Protein AF-A0A257JCG6-F1 (afdb_monomer)

Radius of gyration: 14.88 Å; Cα contacts (8 Å, |Δi|>4): 150; chains: 1; bounding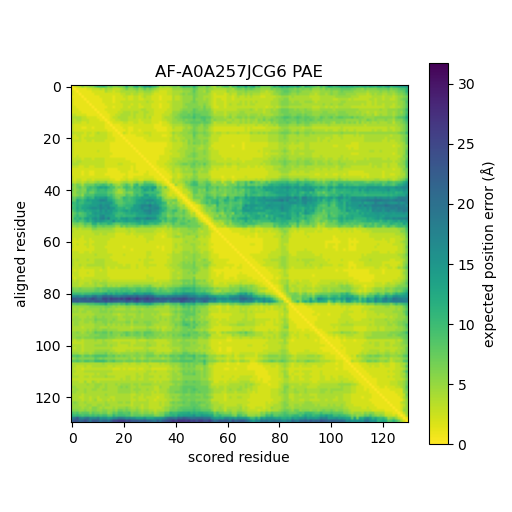 box: 36×34×38 Å

Nearest PDB structures (foldseek):
  3map-assembly1_B  TM=4.444E-01  e=6.654E+00  Homo sapiens

Foldseek 3Di:
DQVVLVVVCVVPVQEAEDADPVRCVVQVVVVGHYRYDPVNVCVVDPDPLSDPLNDPLLVQLVSCVVNVPQEAEAEFQDDDPDDDQPCVCCVVVVDRNCNNVSCVPNPHYYHYDYPVPVVVVVCVVVVNDD

Mean predicted aligned error: 5.13 Å

Solvent-accessible surface area (backbone atoms only — not comparable to full-atom values): 7795 Å² total; per-residue (Å²): 105,54,68,58,38,53,49,50,30,73,78,38,74,81,42,41,81,21,49,45,73,71,46,35,52,57,34,46,76,69,78,39,55,59,36,66,28,59,72,58,45,47,66,80,55,67,50,99,65,73,46,94,82,53,47,73,62,46,51,50,52,54,47,34,60,77,67,66,41,80,57,45,79,46,76,33,90,56,90,69,72,78,96,60,59,56,58,58,36,18,75,69,64,77,40,50,79,58,36,39,68,71,46,63,86,56,95,39,60,76,46,79,44,39,69,83,46,57,66,58,55,50,32,55,75,70,67,66,62,129

Sequence (130 aa):
MAQSAHLMRGLQPERCLAASDSEIRRVLHRGRTALWLPGEALRDQPDPNTNWQTTSDSMALLLARRLNAERLVVVKSCDVPAPRGLAALAEAGVLDSRFAQLAEGACFPIELVHKADLATVRDALLGLTT

Structure (mmCIF, N/CA/C/O backbone):
data_AF-A0A257JCG6-F1
#
_entry.id   AF-A0A257JCG6-F1
#
loop_
_atom_site.group_PDB
_atom_site.id
_atom_site.type_symbol
_atom_site.label_atom_id
_atom_site.label_alt_id
_atom_site.label_comp_id
_atom_site.label_asym_id
_atom_site.label_entity_id
_atom_site.label_seq_id
_atom_site.pdbx_PDB_ins_code
_atom_site.Cartn_x
_atom_site.Cartn_y
_atom_site.Cartn_z
_atom_site.occupancy
_atom_site.B_iso_or_equiv
_atom_site.auth_seq_id
_atom_site.auth_comp_id
_atom_site.auth_asym_id
_atom_site.auth_atom_id
_atom_site.pdbx_PDB_model_num
ATOM 1 N N . MET A 1 1 ? 4.599 8.419 7.097 1.00 75.69 1 MET A N 1
ATOM 2 C CA . MET A 1 1 ? 3.208 8.074 6.708 1.00 75.69 1 MET A CA 1
ATOM 3 C C . MET A 1 1 ? 2.159 8.778 7.568 1.00 75.69 1 MET A C 1
ATOM 5 O O . MET A 1 1 ? 1.209 9.295 6.998 1.00 75.69 1 MET A O 1
ATOM 9 N N . ALA A 1 2 ? 2.321 8.873 8.898 1.00 84.69 2 ALA A N 1
ATOM 10 C CA . ALA A 1 2 ? 1.330 9.525 9.769 1.00 84.69 2 ALA A CA 1
ATOM 11 C C . ALA A 1 2 ? 1.029 10.990 9.387 1.00 84.69 2 ALA A C 1
ATOM 13 O O . ALA A 1 2 ? -0.132 11.365 9.251 1.00 84.69 2 ALA A O 1
ATOM 14 N N . GLN A 1 3 ? 2.057 11.806 9.125 1.00 87.94 3 GLN A N 1
ATOM 15 C CA . GLN A 1 3 ? 1.874 13.208 8.725 1.00 87.94 3 GLN A CA 1
ATOM 16 C C . GLN A 1 3 ? 1.083 13.333 7.412 1.00 87.94 3 GLN A C 1
ATOM 18 O O . GLN A 1 3 ? 0.187 14.166 7.302 1.00 87.94 3 GLN A O 1
ATO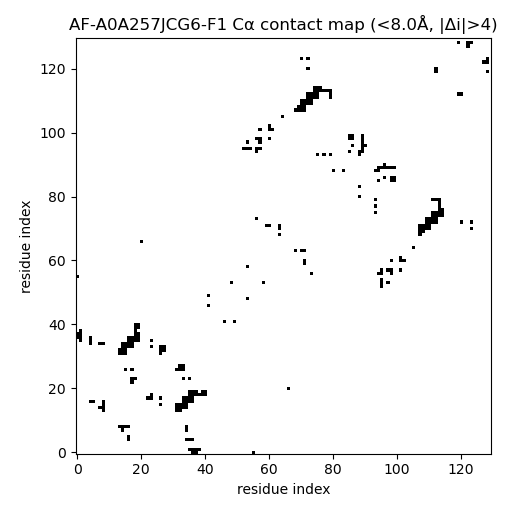M 23 N N . SER A 1 4 ? 1.366 12.464 6.436 1.00 88.94 4 SER A N 1
ATOM 24 C CA . SER A 1 4 ? 0.652 12.419 5.154 1.00 88.94 4 SER A CA 1
ATOM 25 C C . SER A 1 4 ? -0.824 12.056 5.336 1.00 88.94 4 SER A C 1
ATOM 27 O O . SER A 1 4 ? -1.681 12.662 4.700 1.00 88.94 4 SER A O 1
ATOM 29 N N . ALA A 1 5 ? -1.141 11.121 6.237 1.00 90.88 5 ALA A N 1
ATOM 30 C CA . ALA A 1 5 ? -2.524 10.772 6.561 1.00 90.88 5 ALA A CA 1
ATOM 31 C C . ALA A 1 5 ? -3.278 11.951 7.206 1.00 90.88 5 ALA A C 1
ATOM 33 O O . ALA A 1 5 ? -4.409 12.243 6.817 1.00 90.88 5 ALA A O 1
ATOM 34 N N . HIS A 1 6 ? -2.649 12.683 8.132 1.00 91.50 6 HIS A N 1
ATOM 35 C CA . HIS A 1 6 ? -3.243 13.897 8.704 1.00 91.50 6 HIS A CA 1
ATOM 36 C C . HIS A 1 6 ? -3.490 14.979 7.647 1.00 91.50 6 HIS A C 1
ATOM 38 O O . HIS A 1 6 ? -4.577 15.555 7.618 1.00 91.50 6 HIS A O 1
ATOM 44 N N . LEU A 1 7 ? -2.533 15.204 6.739 1.00 93.88 7 LEU A N 1
ATOM 45 C CA . LEU A 1 7 ? -2.702 16.118 5.608 1.00 93.88 7 LEU A CA 1
ATOM 46 C C . LEU A 1 7 ? -3.892 15.708 4.728 1.00 93.88 7 LEU A C 1
ATOM 48 O O . LEU A 1 7 ? -4.756 16.531 4.440 1.00 93.88 7 LEU A O 1
ATOM 52 N N . MET A 1 8 ? -3.980 14.432 4.342 1.00 92.69 8 MET A N 1
ATOM 53 C CA . MET A 1 8 ? -5.084 13.924 3.520 1.00 92.69 8 MET A CA 1
ATOM 54 C C . MET A 1 8 ? -6.446 14.097 4.195 1.00 92.69 8 MET A C 1
ATOM 56 O O . MET A 1 8 ? -7.418 14.416 3.515 1.00 92.69 8 MET A O 1
ATOM 60 N N . ARG A 1 9 ? -6.525 13.926 5.519 1.00 93.94 9 ARG A N 1
ATOM 61 C CA . ARG A 1 9 ? -7.749 14.211 6.279 1.00 93.94 9 ARG A CA 1
ATOM 62 C C . ARG A 1 9 ? -8.090 15.703 6.277 1.00 93.94 9 ARG A C 1
ATOM 64 O O . ARG A 1 9 ? -9.260 16.045 6.179 1.00 93.94 9 ARG A O 1
ATOM 71 N N . GLY A 1 10 ? -7.091 16.580 6.383 1.00 94.75 10 GLY A N 1
ATOM 72 C CA . GLY A 1 10 ? -7.291 18.030 6.294 1.00 94.75 10 GLY A CA 1
ATOM 73 C C . GLY A 1 10 ? -7.824 18.471 4.928 1.00 94.75 10 GLY A C 1
ATOM 74 O O . GLY A 1 10 ? -8.669 19.355 4.860 1.00 94.75 10 GLY A O 1
ATOM 75 N N . LEU A 1 11 ? -7.377 17.814 3.853 1.00 95.56 11 LEU A N 1
ATOM 76 C CA . LEU A 1 11 ? -7.864 18.056 2.491 1.00 95.56 11 LEU A CA 1
ATOM 77 C C . LEU A 1 11 ? -9.255 17.458 2.234 1.00 95.56 11 LEU A C 1
ATOM 79 O O . LEU A 1 11 ? -10.014 18.003 1.441 1.00 95.56 11 LEU A O 1
ATOM 83 N N . GLN A 1 12 ? -9.572 16.321 2.860 1.00 94.31 12 GLN A N 1
ATOM 84 C CA . GLN A 1 12 ? -10.822 15.579 2.676 1.00 94.31 12 GLN A CA 1
ATOM 85 C C . GLN A 1 12 ? -11.340 15.061 4.035 1.00 94.31 12 GLN A C 1
ATOM 87 O O . GLN A 1 12 ? -11.004 13.939 4.437 1.00 94.31 12 GLN A O 1
ATOM 92 N N . PRO A 1 13 ? -12.163 15.853 4.757 1.00 90.94 13 PRO A N 1
ATOM 93 C CA . PRO A 1 13 ? -12.619 15.543 6.123 1.00 90.94 13 PRO A CA 1
ATOM 94 C C . PRO A 1 13 ? -13.446 14.256 6.254 1.00 90.94 13 PRO A C 1
ATOM 96 O O . PRO A 1 13 ? -13.557 13.668 7.332 1.00 90.94 13 PRO A O 1
ATOM 99 N N . GLU A 1 14 ? -14.021 13.800 5.146 1.00 91.25 14 GLU A N 1
ATOM 100 C CA . GLU A 1 14 ? -14.784 12.560 5.016 1.00 91.25 14 GLU A CA 1
ATOM 101 C C . GLU A 1 14 ? -13.930 11.281 5.045 1.00 91.25 14 GLU A C 1
ATOM 103 O O . GLU A 1 14 ? -14.476 10.178 5.139 1.00 91.25 14 GLU A O 1
ATOM 108 N N . ARG A 1 15 ? -12.600 11.392 5.061 1.00 92.12 15 ARG A N 1
ATOM 109 C CA . ARG A 1 15 ? -11.697 10.254 5.268 1.00 92.12 15 ARG A CA 1
ATOM 110 C C . ARG A 1 15 ? -11.482 9.990 6.760 1.00 92.12 15 ARG A C 1
ATOM 112 O O . ARG A 1 15 ? -11.314 10.918 7.552 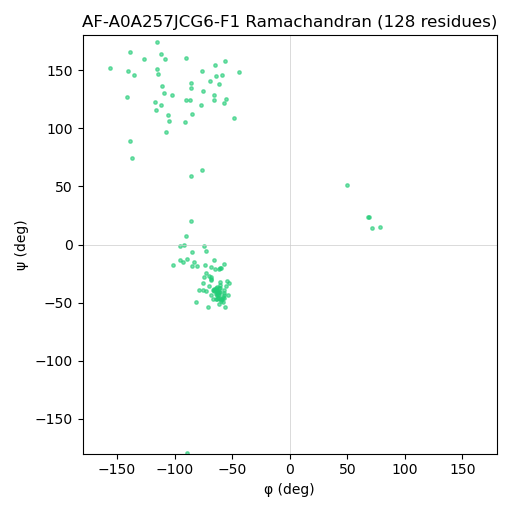1.00 92.12 15 ARG A O 1
ATOM 119 N N . CYS A 1 16 ? -11.466 8.723 7.167 1.00 95.19 16 CYS A N 1
ATOM 120 C CA . CYS A 1 16 ? -11.292 8.348 8.573 1.00 95.19 16 CYS A CA 1
ATOM 121 C C . CYS A 1 16 ? -9.869 7.883 8.849 1.00 95.19 16 CYS A C 1
ATOM 123 O O . CYS A 1 16 ? -9.395 6.971 8.184 1.00 95.19 16 CYS A O 1
ATOM 125 N N . LEU A 1 17 ? -9.215 8.440 9.867 1.00 94.56 17 LEU A N 1
ATOM 126 C CA . LEU A 1 17 ? -7.972 7.861 10.382 1.00 94.56 17 LEU A CA 1
ATOM 127 C C . LEU A 1 17 ? -8.277 6.528 11.074 1.00 94.56 17 LEU A C 1
ATOM 129 O O . LEU A 1 17 ? -9.294 6.417 11.760 1.00 94.56 17 LEU A O 1
ATOM 133 N N . ALA A 1 18 ? -7.401 5.546 10.894 1.00 93.94 18 ALA A N 1
ATOM 134 C CA . ALA A 1 18 ? -7.478 4.249 11.556 1.00 93.94 18 ALA A CA 1
ATOM 135 C C . ALA A 1 18 ? -6.067 3.782 11.928 1.00 93.94 18 ALA A C 1
ATOM 137 O O . ALA A 1 18 ? -5.188 3.747 11.066 1.00 93.94 18 ALA A O 1
ATOM 138 N N . ALA A 1 19 ? -5.848 3.440 13.193 1.00 90.38 19 ALA A N 1
ATOM 139 C CA . ALA A 1 19 ? -4.550 3.034 13.724 1.00 90.38 19 ALA A CA 1
ATOM 140 C C . ALA A 1 19 ? -4.425 1.511 13.891 1.00 90.38 19 ALA A C 1
ATOM 142 O O . ALA A 1 19 ? -3.313 0.994 13.936 1.00 90.38 19 ALA A O 1
ATOM 143 N N . SER A 1 20 ? -5.547 0.782 13.900 1.00 89.19 20 SER A N 1
ATOM 144 C CA . SER A 1 20 ? -5.587 -0.684 13.992 1.00 89.19 20 SER A CA 1
ATOM 145 C C . SER A 1 20 ? -6.405 -1.345 12.879 1.00 89.19 20 SER A C 1
ATOM 147 O O . SER A 1 20 ? -7.318 -0.744 12.309 1.00 89.19 20 SER A O 1
ATOM 149 N N . ASP A 1 21 ? -6.154 -2.632 12.633 1.00 90.88 21 ASP A N 1
ATOM 150 C CA . ASP A 1 21 ? -6.924 -3.449 11.682 1.00 90.88 21 ASP A CA 1
ATOM 151 C C . ASP A 1 21 ? -8.431 -3.440 11.995 1.00 90.88 21 ASP A C 1
ATOM 153 O O . ASP A 1 21 ? -9.266 -3.410 11.088 1.00 90.88 21 ASP A O 1
ATOM 157 N N . SER A 1 22 ? -8.795 -3.415 13.282 1.00 91.94 22 SER A N 1
ATOM 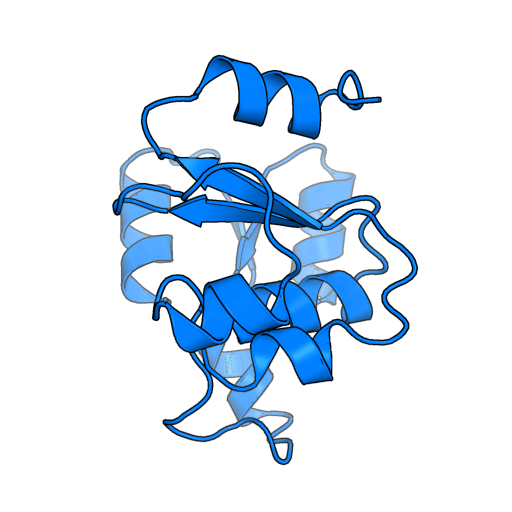158 C CA . SER A 1 22 ? -10.194 -3.360 13.722 1.00 91.94 22 SER A CA 1
ATOM 159 C C . SER A 1 22 ? -10.882 -2.043 13.341 1.00 91.94 22 SER A C 1
ATOM 161 O O . SER A 1 22 ? -12.039 -2.036 12.913 1.00 91.94 22 SER A O 1
ATOM 163 N N . GLU A 1 23 ? -10.166 -0.921 13.437 1.00 94.19 23 GLU A N 1
ATOM 164 C CA . GLU A 1 23 ? -10.666 0.392 13.036 1.00 94.19 23 GLU A CA 1
ATOM 165 C C . GLU A 1 23 ? -10.751 0.514 11.522 1.00 94.19 23 GLU A C 1
ATOM 167 O O . GLU A 1 23 ? -11.750 1.031 11.022 1.00 94.19 23 GLU A O 1
ATOM 172 N N . ILE A 1 24 ? -9.760 -0.017 10.794 1.00 94.69 24 ILE A N 1
ATOM 173 C CA . ILE A 1 24 ? -9.796 -0.077 9.330 1.00 94.69 24 ILE A CA 1
ATOM 174 C C . ILE A 1 24 ? -11.062 -0.816 8.894 1.00 94.69 24 ILE A C 1
ATOM 176 O O . ILE A 1 24 ? -11.880 -0.250 8.169 1.00 94.69 24 ILE A O 1
ATOM 180 N N . ARG A 1 25 ? -11.289 -2.034 9.404 1.00 94.94 25 ARG A N 1
ATOM 181 C CA . ARG A 1 25 ? -12.486 -2.829 9.083 1.00 94.94 25 ARG A CA 1
ATOM 182 C C . ARG A 1 25 ? -13.775 -2.077 9.415 1.00 94.94 25 ARG A C 1
ATOM 184 O O . ARG A 1 25 ? -14.690 -2.047 8.599 1.00 94.94 25 ARG A O 1
ATOM 191 N N . ARG A 1 26 ? -13.848 -1.405 10.569 1.00 95.81 26 ARG A N 1
ATOM 192 C CA . ARG A 1 26 ? -15.023 -0.607 10.966 1.00 95.81 26 ARG A CA 1
ATOM 193 C C . ARG A 1 26 ? -15.314 0.543 10.000 1.00 95.81 26 ARG A C 1
ATOM 195 O O . ARG A 1 26 ? -16.481 0.811 9.720 1.00 95.81 26 ARG A O 1
ATOM 202 N N . VAL A 1 27 ? -14.285 1.242 9.527 1.00 96.31 27 VAL A N 1
ATOM 203 C CA . VAL A 1 27 ? -14.426 2.328 8.547 1.00 96.31 27 VAL A CA 1
ATOM 204 C C . VAL A 1 27 ? -14.902 1.774 7.203 1.00 96.31 27 VAL A C 1
ATOM 206 O O . VAL A 1 27 ? -15.873 2.291 6.649 1.00 96.31 27 VAL A O 1
ATOM 209 N N . LEU A 1 28 ? -14.281 0.689 6.730 1.00 94.38 28 LEU A N 1
ATOM 210 C CA . LEU A 1 28 ? -14.631 0.046 5.462 1.00 94.38 28 LEU A CA 1
ATOM 211 C C . LEU A 1 28 ? -16.066 -0.504 5.468 1.00 94.38 28 LEU A C 1
ATOM 213 O O . LEU A 1 28 ? -16.807 -0.274 4.519 1.00 94.38 28 LEU A O 1
ATOM 217 N N . HIS A 1 29 ? -16.517 -1.127 6.564 1.00 94.81 29 HIS A N 1
ATOM 218 C CA . HIS A 1 29 ? -17.903 -1.601 6.710 1.00 94.81 29 HIS A CA 1
ATOM 219 C C . HIS A 1 29 ? -18.955 -0.486 6.633 1.00 94.81 29 HIS A C 1
ATOM 221 O O . HIS A 1 29 ? -20.120 -0.761 6.363 1.00 94.81 29 HIS A O 1
ATOM 227 N N . ARG A 1 30 ? -18.565 0.772 6.863 1.00 95.06 30 ARG A N 1
ATOM 228 C CA . ARG A 1 30 ? -19.439 1.946 6.713 1.00 95.06 30 ARG A CA 1
ATOM 229 C C . ARG A 1 30 ? -19.384 2.552 5.306 1.00 95.06 30 ARG A C 1
ATOM 231 O O . ARG A 1 30 ? -19.910 3.644 5.115 1.00 95.06 30 ARG A O 1
ATOM 238 N N . GLY A 1 31 ? -18.713 1.900 4.353 1.00 92.50 31 GLY A N 1
ATOM 239 C CA . GLY A 1 31 ? -18.525 2.406 2.992 1.00 92.50 31 GLY A CA 1
ATOM 240 C C . GLY A 1 31 ? -17.620 3.638 2.920 1.00 92.50 31 GLY A C 1
ATOM 241 O O . GLY A 1 31 ? -17.746 4.437 1.997 1.00 92.50 31 GLY A O 1
ATOM 242 N N . ARG A 1 32 ? -16.742 3.840 3.912 1.00 94.44 32 ARG A N 1
ATOM 243 C CA . ARG A 1 32 ? -15.833 4.994 3.977 1.00 94.44 32 ARG A CA 1
ATOM 244 C C . ARG A 1 32 ? -14.391 4.586 3.704 1.00 94.44 32 ARG A C 1
ATOM 246 O O . ARG A 1 32 ? -14.002 3.441 3.912 1.00 94.44 32 ARG A O 1
ATOM 253 N N . THR A 1 33 ? -13.573 5.562 3.319 1.00 94.62 33 THR A N 1
ATOM 254 C CA . THR A 1 33 ? -12.137 5.371 3.081 1.00 94.62 33 THR A CA 1
ATOM 255 C C . THR A 1 33 ? -11.334 5.526 4.370 1.00 94.62 33 THR A C 1
ATOM 257 O O . THR A 1 33 ? -11.383 6.573 5.027 1.00 94.62 33 THR A O 1
ATOM 260 N N . ALA A 1 34 ? -10.557 4.496 4.708 1.00 95.44 34 ALA A N 1
ATOM 261 C CA . ALA A 1 34 ? -9.620 4.517 5.826 1.00 95.44 34 ALA A CA 1
ATOM 262 C C . ALA A 1 34 ? -8.263 5.110 5.410 1.00 95.44 34 ALA A C 1
ATOM 264 O O . ALA A 1 34 ? -7.694 4.753 4.382 1.00 95.44 34 ALA A O 1
ATOM 265 N N . LEU A 1 35 ? -7.729 5.998 6.241 1.00 94.69 35 LEU A N 1
ATOM 266 C CA . LEU A 1 35 ? -6.368 6.514 6.193 1.00 94.69 35 LEU A CA 1
ATOM 267 C C . LEU A 1 35 ? -5.580 5.844 7.315 1.00 94.69 35 LEU A C 1
ATOM 269 O O . LEU A 1 35 ? -5.784 6.142 8.493 1.00 94.69 35 LEU A O 1
ATOM 273 N N . TRP A 1 36 ? -4.706 4.913 6.948 1.00 93.00 36 TRP A N 1
ATOM 274 C CA . TRP A 1 36 ? -3.993 4.101 7.924 1.00 93.00 36 TRP A CA 1
ATOM 275 C C . TRP A 1 36 ? -2.860 4.870 8.618 1.00 93.00 36 TRP A C 1
ATOM 277 O O . TRP A 1 36 ? -2.031 5.521 7.975 1.00 93.00 36 TRP A O 1
ATOM 287 N N . LEU A 1 37 ? -2.817 4.763 9.946 1.00 90.50 37 LEU A N 1
ATOM 288 C CA . LEU A 1 37 ? -1.772 5.283 10.817 1.00 90.50 37 LEU A CA 1
ATOM 289 C C . LEU A 1 37 ? -0.938 4.113 11.355 1.00 90.50 37 LEU A C 1
ATOM 291 O O . LEU A 1 37 ? -1.302 3.493 12.349 1.00 90.50 37 LEU A O 1
ATOM 295 N N . PRO A 1 38 ? 0.212 3.811 10.738 1.00 79.56 38 PRO A N 1
ATOM 296 C CA . PRO A 1 38 ? 0.970 2.600 11.047 1.00 79.56 38 PRO A CA 1
ATOM 297 C C . PRO A 1 38 ? 1.703 2.675 12.396 1.00 79.56 38 PRO A C 1
ATOM 299 O O . PRO A 1 38 ? 2.133 1.654 12.916 1.00 79.56 38 PRO A O 1
ATOM 302 N N . GLY A 1 39 ? 1.889 3.878 12.954 1.00 76.12 39 GLY A N 1
ATOM 303 C CA . GLY A 1 39 ? 2.805 4.118 14.071 1.00 76.12 39 GLY A CA 1
ATOM 304 C C . GLY A 1 39 ? 2.379 3.490 15.398 1.00 76.12 39 GLY A C 1
ATOM 305 O O . GLY A 1 39 ? 3.240 3.168 16.206 1.00 76.12 39 GLY A O 1
ATOM 306 N N . GLU A 1 40 ? 1.083 3.321 15.647 1.00 68.38 40 GLU A N 1
ATOM 307 C CA . GLU A 1 40 ? 0.599 2.611 16.841 1.00 68.38 40 GLU A CA 1
ATOM 308 C C . GLU A 1 40 ? 0.647 1.099 16.606 1.00 68.38 40 GLU A C 1
ATOM 310 O O . GLU A 1 40 ? 1.329 0.399 17.348 1.00 68.38 40 GLU A O 1
ATOM 315 N N . ALA A 1 41 ? 0.106 0.620 15.479 1.00 68.00 41 ALA A N 1
ATOM 316 C CA . ALA A 1 41 ? 0.167 -0.794 15.098 1.00 68.00 41 ALA A CA 1
ATOM 317 C C . ALA A 1 41 ? 1.592 -1.388 15.089 1.00 68.00 41 ALA A C 1
ATOM 319 O O . ALA A 1 41 ? 1.798 -2.497 15.572 1.00 68.00 41 ALA A O 1
ATOM 320 N N . LEU A 1 42 ? 2.585 -0.663 14.559 1.00 71.94 42 LEU A N 1
ATOM 321 C CA . LEU A 1 42 ? 3.986 -1.114 14.510 1.00 71.94 42 LEU A CA 1
ATOM 322 C C . LEU A 1 42 ? 4.683 -1.084 15.876 1.00 71.94 42 LEU A C 1
ATOM 324 O O . LEU A 1 42 ? 5.671 -1.791 16.059 1.00 71.94 42 LEU A O 1
ATOM 328 N N . ARG A 1 43 ? 4.214 -0.246 16.812 1.00 70.31 43 ARG A N 1
ATOM 329 C CA . ARG A 1 43 ? 4.754 -0.184 18.180 1.00 70.31 43 ARG A CA 1
ATOM 330 C C . ARG A 1 43 ? 4.231 -1.322 19.038 1.00 70.31 43 ARG A C 1
ATOM 332 O O . ARG A 1 43 ? 5.001 -1.884 19.809 1.00 70.31 43 ARG A O 1
ATOM 339 N N . ASP A 1 44 ? 2.959 -1.663 18.875 1.00 64.31 44 ASP A N 1
ATOM 340 C CA . ASP A 1 44 ? 2.326 -2.725 19.654 1.00 64.31 44 ASP A CA 1
ATOM 341 C C . ASP A 1 44 ? 2.772 -4.119 19.188 1.00 64.31 44 ASP A C 1
ATOM 343 O O . ASP A 1 44 ? 2.794 -5.060 19.980 1.00 64.31 44 ASP A O 1
ATOM 347 N N . GLN A 1 45 ? 3.146 -4.259 17.910 1.00 64.88 45 GLN A N 1
ATOM 348 C CA . GLN A 1 45 ? 3.609 -5.517 17.318 1.00 64.88 45 GLN A CA 1
ATOM 349 C C . GLN A 1 45 ? 4.831 -5.291 16.415 1.00 64.88 45 GLN A C 1
ATOM 351 O O . GLN A 1 45 ? 4.707 -5.308 15.186 1.00 64.88 45 GLN A O 1
ATOM 356 N N . PRO A 1 46 ? 6.022 -5.059 16.994 1.00 65.25 46 PRO A N 1
ATOM 357 C CA . PRO A 1 46 ? 7.244 -4.995 16.210 1.00 65.25 46 PRO A CA 1
ATOM 358 C C . PRO A 1 46 ? 7.536 -6.370 15.597 1.00 65.25 46 PRO A C 1
ATOM 360 O O . PRO A 1 46 ? 7.568 -7.380 16.298 1.00 65.25 46 PRO A O 1
ATOM 363 N N . ASP A 1 47 ? 7.769 -6.404 14.288 1.00 69.31 47 ASP A N 1
ATOM 364 C CA . ASP A 1 47 ? 8.183 -7.602 13.562 1.00 69.31 47 ASP A CA 1
ATOM 365 C C . ASP A 1 47 ? 9.603 -7.399 12.978 1.00 69.31 47 ASP A C 1
ATOM 367 O O . ASP A 1 47 ? 10.168 -6.303 13.082 1.00 69.31 47 ASP A O 1
ATOM 371 N N . PRO A 1 48 ? 10.229 -8.421 12.362 1.00 66.38 48 PRO A N 1
ATOM 372 C CA . PRO A 1 48 ? 11.549 -8.274 11.736 1.00 66.38 48 PRO A CA 1
ATOM 373 C C . PRO A 1 48 ? 11.621 -7.186 10.646 1.00 66.38 48 PRO A C 1
ATOM 375 O O . PRO A 1 48 ? 12.712 -6.751 10.272 1.00 66.38 48 PRO A O 1
ATOM 378 N N . ASN A 1 49 ? 10.473 -6.741 10.130 1.00 66.06 49 ASN A N 1
ATOM 379 C CA . ASN A 1 49 ? 10.316 -5.673 9.149 1.00 66.06 49 ASN A CA 1
ATOM 380 C C . ASN A 1 49 ? 10.021 -4.304 9.797 1.00 66.06 49 ASN A C 1
ATOM 382 O O . ASN A 1 49 ? 9.970 -3.310 9.075 1.00 66.06 49 ASN A O 1
ATOM 386 N N . THR A 1 50 ? 9.906 -4.186 11.123 1.00 68.75 50 THR A N 1
ATOM 387 C CA . THR A 1 50 ? 9.873 -2.896 11.837 1.00 68.75 50 THR A CA 1
ATOM 388 C C . THR A 1 50 ? 11.282 -2.299 11.919 1.00 68.75 50 THR A C 1
ATOM 390 O O . THR A 1 50 ? 11.882 -2.162 12.983 1.00 68.75 50 THR A O 1
ATOM 393 N N . ASN A 1 51 ? 11.850 -1.967 10.761 1.00 73.62 51 ASN A N 1
ATOM 394 C CA . ASN A 1 51 ? 13.187 -1.406 10.619 1.00 73.62 51 ASN A CA 1
ATOM 395 C C . ASN A 1 51 ? 13.201 -0.286 9.562 1.00 73.62 51 ASN A C 1
ATOM 397 O O . ASN A 1 51 ? 12.271 -0.140 8.771 1.00 73.62 51 ASN A O 1
ATOM 401 N N . TRP A 1 52 ? 14.272 0.511 9.540 1.00 67.12 52 TRP A N 1
ATOM 402 C CA . TRP A 1 52 ? 14.414 1.659 8.633 1.00 67.12 52 TRP A CA 1
ATOM 403 C C . TRP A 1 52 ? 14.510 1.300 7.141 1.00 67.12 52 TRP A C 1
ATOM 405 O O . TRP A 1 52 ? 14.388 2.190 6.304 1.00 67.12 52 TRP A O 1
ATOM 415 N N . GLN A 1 53 ? 14.732 0.028 6.797 1.00 65.38 53 GLN A N 1
ATOM 416 C CA . GLN A 1 53 ? 14.782 -0.447 5.410 1.00 65.38 53 GLN A CA 1
ATOM 417 C C . GLN A 1 53 ? 13.381 -0.737 4.849 1.00 65.38 53 GLN A C 1
ATOM 419 O O . GLN A 1 53 ? 13.221 -0.843 3.635 1.00 65.38 53 GLN A O 1
ATOM 424 N N . THR A 1 54 ? 12.361 -0.837 5.706 1.00 73.44 54 THR A N 1
ATOM 425 C CA . THR A 1 54 ? 10.968 -1.023 5.290 1.00 73.44 54 THR A CA 1
ATOM 426 C C . THR A 1 54 ? 10.335 0.329 4.970 1.00 73.44 54 THR A C 1
ATOM 428 O O . THR A 1 54 ? 10.110 1.165 5.849 1.00 73.44 54 THR A O 1
ATOM 431 N N . THR A 1 55 ? 10.023 0.548 3.694 1.00 82.69 55 THR A N 1
ATOM 432 C CA . THR A 1 55 ? 9.388 1.784 3.217 1.00 82.69 55 THR A CA 1
ATOM 433 C C . THR A 1 55 ? 7.857 1.694 3.270 1.00 82.69 55 THR A C 1
ATOM 435 O O . THR A 1 55 ? 7.269 0.689 3.682 1.00 82.69 55 THR A O 1
ATOM 438 N N . SER A 1 56 ? 7.181 2.767 2.842 1.00 85.81 56 SER A N 1
ATOM 439 C CA . SER A 1 56 ? 5.722 2.793 2.680 1.00 85.81 56 SER A CA 1
ATOM 440 C C . SER A 1 56 ? 5.177 1.683 1.786 1.00 85.81 56 SER A C 1
ATOM 442 O O . SER A 1 56 ? 4.060 1.234 2.031 1.00 85.81 56 SER A O 1
ATOM 444 N N . ASP A 1 57 ? 5.937 1.231 0.785 1.00 90.38 57 ASP A N 1
ATOM 445 C CA . ASP A 1 57 ? 5.453 0.242 -0.181 1.00 90.38 57 ASP A CA 1
ATOM 446 C C . ASP A 1 57 ? 5.312 -1.131 0.481 1.00 90.38 57 ASP A C 1
ATOM 448 O O . ASP A 1 57 ? 4.221 -1.701 0.503 1.00 90.38 57 ASP A O 1
ATOM 452 N N . SER A 1 58 ? 6.383 -1.623 1.109 1.00 90.56 58 SER A N 1
ATOM 453 C CA . SER A 1 58 ? 6.350 -2.859 1.895 1.00 90.56 58 SER A CA 1
ATOM 454 C C . SER A 1 58 ? 5.311 -2.824 3.012 1.00 90.56 58 SER A C 1
ATOM 456 O O . SER A 1 58 ? 4.612 -3.810 3.239 1.00 90.56 58 SER A O 1
ATOM 458 N N . MET A 1 59 ? 5.144 -1.686 3.694 1.00 89.44 59 MET A N 1
ATOM 459 C CA . MET A 1 59 ? 4.097 -1.554 4.711 1.00 89.44 59 MET A CA 1
ATOM 460 C C . MET A 1 59 ? 2.685 -1.665 4.117 1.00 89.44 59 MET A C 1
ATOM 462 O O . MET A 1 59 ? 1.817 -2.275 4.743 1.00 89.44 59 MET A O 1
ATOM 466 N N . ALA A 1 60 ? 2.448 -1.120 2.921 1.00 92.19 60 ALA A N 1
ATOM 467 C CA . ALA A 1 60 ? 1.174 -1.272 2.221 1.00 92.19 60 ALA A CA 1
ATOM 468 C C . ALA A 1 60 ? 0.921 -2.733 1.816 1.00 92.19 60 ALA A C 1
ATOM 470 O O . ALA A 1 60 ? -0.190 -3.231 1.990 1.00 92.19 60 ALA A O 1
ATOM 471 N N . LEU A 1 61 ? 1.955 -3.443 1.359 1.00 93.56 61 LEU A N 1
ATOM 472 C CA . LEU A 1 61 ? 1.881 -4.865 1.020 1.00 93.56 61 LEU A CA 1
ATOM 473 C C . LEU A 1 61 ? 1.578 -5.753 2.231 1.00 93.56 61 LEU A C 1
ATOM 475 O O . LEU A 1 61 ? 0.687 -6.603 2.174 1.00 93.56 61 LEU A O 1
ATOM 479 N N . LEU A 1 62 ? 2.273 -5.533 3.347 1.00 90.94 62 LEU A N 1
ATOM 480 C CA . LEU A 1 62 ? 2.021 -6.253 4.595 1.00 90.94 62 LEU A CA 1
ATOM 481 C C . LEU A 1 62 ? 0.611 -5.973 5.122 1.00 90.94 62 LEU A C 1
ATOM 483 O O . LEU A 1 62 ? -0.081 -6.897 5.549 1.00 90.94 62 LEU A O 1
ATOM 487 N N . LEU A 1 63 ? 0.149 -4.721 5.044 1.00 91.62 63 LEU A N 1
ATOM 488 C CA . LEU A 1 63 ? -1.224 -4.381 5.401 1.00 91.62 63 LEU A CA 1
ATOM 489 C C . LEU A 1 63 ? -2.234 -5.097 4.495 1.00 91.62 63 LEU A C 1
ATOM 491 O O . LEU A 1 63 ? -3.184 -5.682 5.008 1.00 91.62 63 LEU A O 1
ATOM 495 N N . ALA A 1 64 ? -2.022 -5.094 3.176 1.00 94.31 64 ALA A N 1
ATOM 496 C CA . ALA A 1 64 ? -2.894 -5.776 2.222 1.00 94.31 64 ALA A CA 1
ATOM 497 C C . ALA A 1 64 ? -3.019 -7.274 2.540 1.00 94.31 64 ALA A C 1
ATOM 499 O O . ALA A 1 64 ? -4.129 -7.804 2.557 1.00 94.31 64 ALA A O 1
ATOM 500 N N . ARG A 1 65 ? -1.913 -7.937 2.909 1.00 92.88 65 ARG A N 1
ATOM 501 C CA . ARG A 1 65 ? -1.931 -9.329 3.392 1.00 92.88 65 ARG A CA 1
ATOM 502 C C . ARG A 1 65 ? -2.750 -9.501 4.667 1.00 92.88 65 ARG A C 1
ATOM 504 O O . ARG A 1 65 ? -3.632 -10.353 4.703 1.00 92.88 65 ARG A O 1
ATOM 511 N N . ARG A 1 66 ? -2.503 -8.687 5.700 1.00 90.50 66 ARG A N 1
ATOM 512 C CA . ARG A 1 66 ? -3.230 -8.773 6.986 1.00 90.50 66 ARG A CA 1
ATOM 513 C C . ARG A 1 66 ? -4.734 -8.541 6.837 1.00 90.50 66 ARG A C 1
ATOM 515 O O . ARG A 1 66 ? -5.538 -9.154 7.539 1.00 90.50 66 ARG A O 1
ATOM 522 N N . LEU A 1 67 ? -5.121 -7.658 5.920 1.00 92.19 67 LEU A N 1
ATOM 523 C CA . LEU A 1 67 ? -6.521 -7.352 5.641 1.00 92.19 67 LEU A CA 1
ATOM 524 C C . LEU A 1 67 ? -7.172 -8.327 4.653 1.00 92.19 67 LEU A C 1
ATOM 526 O O . LEU A 1 67 ? -8.383 -8.238 4.470 1.00 92.19 67 LEU A O 1
ATOM 530 N N . ASN A 1 68 ? -6.405 -9.248 4.055 1.00 92.62 68 ASN A N 1
ATOM 531 C CA . ASN A 1 68 ? -6.840 -10.078 2.932 1.00 92.62 68 ASN A CA 1
ATOM 532 C C . ASN A 1 68 ? -7.480 -9.222 1.825 1.00 92.62 68 ASN A C 1
ATOM 534 O O . ASN A 1 68 ? -8.620 -9.445 1.418 1.00 92.62 68 ASN A O 1
ATOM 538 N N . ALA A 1 69 ? -6.763 -8.171 1.423 1.00 93.44 69 ALA A N 1
ATOM 539 C CA . ALA A 1 69 ? -7.223 -7.243 0.406 1.00 93.44 69 ALA A CA 1
ATOM 540 C C . ALA A 1 69 ? -7.382 -7.951 -0.944 1.00 93.44 69 ALA A C 1
ATOM 542 O O . ALA A 1 69 ? -6.584 -8.813 -1.304 1.00 93.44 69 ALA A O 1
ATOM 543 N N . GLU A 1 70 ? -8.387 -7.536 -1.707 1.00 93.06 70 GLU A N 1
ATOM 544 C CA . GLU A 1 70 ? -8.634 -8.046 -3.058 1.00 93.06 70 GLU A CA 1
ATOM 545 C C . GLU A 1 70 ? -7.551 -7.605 -4.052 1.00 93.06 70 GLU A C 1
ATOM 547 O O . GLU A 1 70 ? -7.282 -8.298 -5.026 1.00 93.06 70 GLU A O 1
ATOM 552 N N . ARG A 1 71 ? -6.910 -6.458 -3.802 1.00 93.56 71 ARG A N 1
ATOM 553 C CA . ARG A 1 71 ? -5.890 -5.862 -4.669 1.00 93.56 71 ARG A CA 1
ATOM 554 C C . ARG A 1 71 ? -4.982 -4.932 -3.872 1.00 93.56 71 ARG A C 1
ATOM 556 O O . ARG A 1 71 ? -5.419 -4.295 -2.911 1.00 93.56 71 ARG A O 1
ATOM 563 N N . LEU A 1 72 ? -3.739 -4.790 -4.327 1.00 94.81 72 LEU A N 1
ATOM 564 C CA . LEU A 1 72 ? -2.834 -3.720 -3.917 1.00 94.81 72 LEU A CA 1
ATOM 565 C C . LEU A 1 72 ? -2.473 -2.846 -5.123 1.00 94.81 72 LEU A C 1
ATOM 567 O O . LEU A 1 72 ? -1.902 -3.335 -6.091 1.00 94.81 72 LEU A O 1
ATOM 571 N N . VAL A 1 73 ? -2.751 -1.544 -5.037 1.00 93.88 73 VAL A N 1
ATOM 572 C CA . VAL A 1 73 ? -2.316 -0.554 -6.034 1.00 93.88 73 VAL A CA 1
ATOM 573 C C . VAL A 1 73 ? -1.273 0.358 -5.399 1.00 93.88 73 VAL A C 1
ATOM 575 O O . VAL A 1 73 ? -1.552 1.037 -4.409 1.00 93.88 73 VAL A O 1
ATOM 578 N N . VAL A 1 74 ? -0.070 0.386 -5.966 1.00 93.50 74 VAL A N 1
ATOM 579 C CA . VAL A 1 74 ? 1.037 1.234 -5.518 1.00 93.50 74 VAL A CA 1
ATOM 580 C C . VAL A 1 74 ? 1.211 2.386 -6.502 1.00 93.50 74 VAL A C 1
ATOM 582 O O . VAL A 1 74 ? 1.627 2.200 -7.644 1.00 93.50 74 VAL A O 1
ATOM 585 N N . VAL A 1 75 ? 0.904 3.599 -6.044 1.00 92.88 75 VAL A N 1
ATOM 586 C CA . VAL A 1 75 ? 1.014 4.815 -6.858 1.00 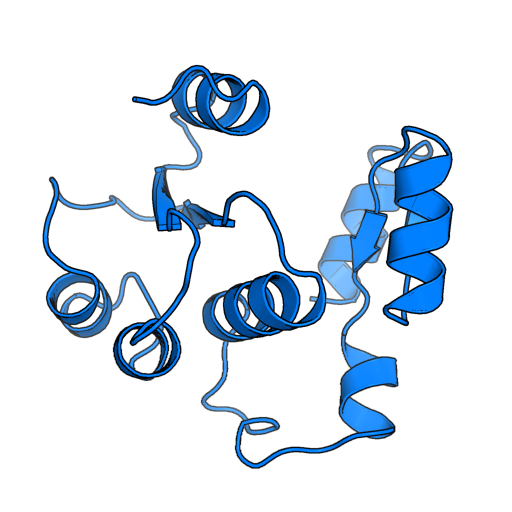92.88 75 VAL A CA 1
ATOM 587 C C . VAL A 1 75 ? 2.404 5.426 -6.700 1.00 92.88 75 VAL A C 1
ATOM 589 O O . VAL A 1 75 ? 2.828 5.745 -5.587 1.00 92.88 75 VAL A O 1
ATOM 592 N N . LYS A 1 76 ? 3.103 5.631 -7.816 1.00 92.62 76 LYS A N 1
ATOM 593 C CA . LYS A 1 76 ? 4.465 6.174 -7.866 1.00 92.62 76 LYS A CA 1
ATOM 594 C C . LYS A 1 76 ? 4.515 7.537 -8.541 1.00 92.62 76 LYS A C 1
ATOM 596 O O . LYS A 1 76 ? 3.748 7.833 -9.448 1.00 92.62 76 LYS A O 1
ATOM 601 N N . SER A 1 77 ? 5.427 8.392 -8.085 1.00 91.81 77 SER A N 1
ATOM 602 C CA . SER A 1 77 ? 5.685 9.701 -8.700 1.00 91.81 77 SER A CA 1
ATOM 603 C C . SER A 1 77 ? 6.834 9.698 -9.702 1.00 91.81 77 SER A C 1
ATOM 605 O O . SER A 1 77 ? 7.023 10.704 -10.377 1.00 91.81 77 SER A O 1
ATOM 607 N N . CYS A 1 78 ? 7.640 8.636 -9.712 1.00 90.50 78 CYS A N 1
ATOM 608 C CA . CYS A 1 78 ? 8.667 8.386 -10.712 1.00 90.50 78 CYS A CA 1
ATOM 609 C C . CYS A 1 78 ? 8.079 7.587 -11.872 1.00 90.50 78 CYS A C 1
ATOM 611 O O . CYS A 1 78 ? 7.059 6.913 -11.704 1.00 90.50 78 CYS A O 1
ATOM 613 N N . ASP A 1 79 ? 8.754 7.633 -13.017 1.00 86.38 79 ASP A N 1
ATOM 614 C CA . ASP A 1 79 ? 8.386 6.815 -14.164 1.00 86.38 79 ASP A CA 1
ATOM 615 C C . ASP A 1 79 ? 8.355 5.339 -13.761 1.00 86.38 79 ASP A C 1
ATOM 617 O O . ASP A 1 79 ? 9.322 4.798 -13.217 1.00 86.38 79 ASP A O 1
ATOM 621 N N . VAL A 1 80 ? 7.215 4.696 -14.009 1.00 84.94 80 VAL A N 1
ATOM 622 C CA . VAL A 1 80 ? 7.054 3.258 -13.817 1.00 84.94 80 VAL A CA 1
ATOM 623 C C . VAL A 1 80 ? 7.426 2.611 -15.149 1.00 84.94 80 VAL A C 1
ATOM 625 O O . VAL A 1 80 ? 6.665 2.742 -16.110 1.00 84.94 80 VAL A O 1
ATOM 628 N N . PRO A 1 81 ? 8.606 1.972 -15.266 1.00 78.88 81 PRO A N 1
ATOM 629 C CA . PRO A 1 81 ? 8.995 1.340 -16.515 1.00 78.88 81 PRO A CA 1
ATOM 630 C C . PRO A 1 81 ? 7.966 0.271 -16.905 1.00 78.88 81 PRO A C 1
ATOM 632 O O . PRO A 1 81 ? 7.393 -0.397 -16.042 1.00 78.88 81 PRO A O 1
ATOM 635 N N . ALA A 1 82 ? 7.755 0.124 -18.218 1.00 68.06 82 ALA A N 1
ATOM 636 C CA . ALA A 1 82 ? 6.883 -0.880 -18.834 1.00 68.06 82 ALA A CA 1
ATOM 637 C C . ALA A 1 82 ? 7.072 -2.269 -18.188 1.00 68.06 82 ALA A C 1
ATOM 639 O O . ALA A 1 82 ? 8.185 -2.565 -17.745 1.00 68.06 82 ALA A O 1
ATOM 640 N N . PRO A 1 83 ? 6.024 -3.115 -18.127 1.00 61.41 83 PRO A N 1
ATOM 641 C CA . PRO A 1 83 ? 5.907 -4.207 -17.165 1.00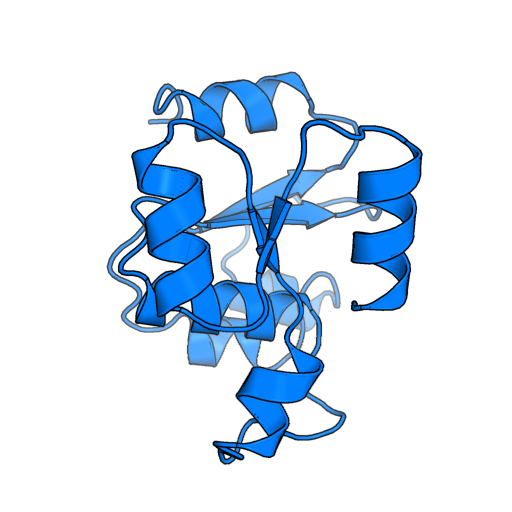 61.41 83 PRO A CA 1
ATOM 642 C C . PRO A 1 83 ? 7.169 -5.065 -17.094 1.00 61.41 83 PRO A C 1
ATOM 644 O O . PRO A 1 83 ? 7.492 -5.838 -17.995 1.00 61.41 83 PRO A O 1
ATOM 647 N N . ARG A 1 84 ? 7.878 -4.919 -15.975 1.00 66.44 84 ARG A N 1
ATOM 648 C CA . ARG A 1 84 ? 8.913 -5.838 -15.512 1.00 66.44 84 ARG A CA 1
ATOM 649 C C . ARG A 1 84 ? 8.427 -6.453 -14.203 1.00 66.44 84 ARG A C 1
ATOM 651 O O . ARG A 1 84 ? 7.650 -5.833 -13.480 1.00 66.44 84 ARG A O 1
ATOM 658 N N . GLY A 1 85 ? 8.863 -7.674 -13.899 1.00 85.06 85 GLY A N 1
ATOM 659 C CA . GLY A 1 85 ? 8.531 -8.317 -12.625 1.00 85.06 85 GLY A CA 1
ATOM 660 C C . GLY A 1 85 ? 8.949 -7.458 -11.422 1.00 85.06 85 GLY A C 1
ATOM 661 O O . GLY A 1 85 ? 9.844 -6.619 -11.532 1.00 85.06 85 GLY A O 1
ATOM 662 N N . LEU A 1 86 ? 8.330 -7.689 -10.259 1.00 89.88 86 LEU A N 1
ATOM 663 C CA . LEU A 1 86 ? 8.572 -6.907 -9.035 1.00 89.88 86 LEU A CA 1
ATOM 664 C C . LEU A 1 86 ? 10.059 -6.824 -8.649 1.00 89.88 86 LEU A C 1
ATOM 666 O O . LEU A 1 86 ? 10.499 -5.787 -8.164 1.00 89.88 86 LEU A O 1
ATOM 670 N N . ALA A 1 87 ? 10.842 -7.874 -8.919 1.00 89.25 87 ALA A N 1
ATOM 671 C CA . ALA A 1 87 ? 12.288 -7.886 -8.685 1.00 89.25 87 ALA A CA 1
ATOM 672 C C . ALA A 1 87 ? 13.024 -6.809 -9.500 1.00 89.25 87 ALA A C 1
ATOM 674 O O . ALA A 1 87 ? 13.792 -6.033 -8.946 1.00 89.25 87 ALA A O 1
ATOM 675 N N . ALA A 1 88 ? 12.725 -6.685 -10.793 1.00 88.81 88 ALA A N 1
ATOM 676 C CA . ALA A 1 88 ? 13.346 -5.679 -11.651 1.00 88.81 88 ALA A CA 1
ATOM 677 C C . ALA A 1 88 ? 12.909 -4.247 -11.289 1.00 88.81 88 ALA A C 1
ATOM 679 O O . ALA A 1 88 ? 13.672 -3.300 -11.461 1.00 88.81 88 ALA A O 1
ATOM 680 N N . LEU A 1 89 ? 11.684 -4.077 -10.779 1.00 89.88 89 LEU A N 1
ATOM 681 C CA . LEU A 1 89 ? 11.208 -2.794 -10.253 1.00 89.88 89 LEU A CA 1
ATOM 682 C C . LEU A 1 89 ? 11.918 -2.415 -8.944 1.00 89.88 89 LEU A C 1
ATOM 684 O O . LEU A 1 89 ? 12.210 -1.239 -8.727 1.00 89.88 89 LEU A O 1
ATOM 688 N N . ALA A 1 90 ? 12.229 -3.396 -8.095 1.00 89.81 90 ALA A N 1
ATOM 689 C CA . ALA A 1 90 ? 13.038 -3.197 -6.898 1.00 89.81 90 ALA A CA 1
ATOM 690 C C . ALA A 1 90 ? 14.504 -2.871 -7.248 1.00 89.81 90 ALA A C 1
ATOM 692 O O . ALA A 1 90 ? 15.066 -1.924 -6.704 1.00 89.81 90 ALA A O 1
ATOM 693 N N . GLU A 1 91 ? 15.104 -3.577 -8.213 1.00 88.75 91 GLU A N 1
ATOM 694 C CA . GLU A 1 91 ? 16.458 -3.288 -8.722 1.00 88.75 91 GLU A CA 1
ATOM 695 C C . GLU A 1 91 ? 16.566 -1.891 -9.349 1.00 88.75 91 GLU A C 1
ATOM 697 O O . GLU A 1 91 ? 17.568 -1.202 -9.168 1.00 88.75 91 GLU A O 1
ATOM 702 N N . ALA A 1 92 ? 15.519 -1.442 -10.048 1.00 87.94 92 ALA A N 1
ATOM 703 C CA . ALA A 1 92 ? 15.439 -0.097 -10.615 1.00 87.94 92 ALA A CA 1
ATOM 704 C C . ALA A 1 92 ? 15.176 1.005 -9.566 1.00 87.94 92 ALA A C 1
ATOM 706 O O . ALA A 1 92 ? 15.081 2.177 -9.928 1.00 87.94 92 ALA A O 1
ATOM 707 N N . GLY A 1 93 ? 15.022 0.654 -8.283 1.00 87.94 93 GLY A N 1
ATOM 708 C CA . GLY A 1 93 ? 14.745 1.600 -7.198 1.00 87.94 93 GLY A CA 1
ATOM 709 C C . GLY A 1 93 ? 13.330 2.188 -7.215 1.00 87.94 93 GLY A C 1
ATOM 710 O O . GLY A 1 93 ? 13.069 3.180 -6.536 1.00 87.94 93 GLY A O 1
ATOM 711 N N . VAL A 1 94 ? 12.408 1.602 -7.989 1.00 90.12 94 VAL A N 1
ATOM 712 C CA . VAL A 1 94 ? 10.996 2.019 -8.030 1.00 90.12 94 VAL A CA 1
ATOM 713 C C . VAL A 1 94 ? 10.265 1.529 -6.780 1.00 90.12 94 VAL A C 1
ATOM 715 O O . VAL A 1 94 ? 9.440 2.250 -6.217 1.00 90.12 94 VAL A O 1
ATOM 718 N N . LEU A 1 95 ? 10.580 0.311 -6.339 1.00 90.38 95 LEU A N 1
ATOM 719 C CA . LEU A 1 95 ? 10.118 -0.289 -5.088 1.00 90.38 95 LEU A CA 1
ATOM 720 C C . LEU A 1 95 ? 11.283 -0.450 -4.116 1.00 90.38 95 LEU A C 1
ATOM 722 O O . LEU A 1 95 ? 12.448 -0.414 -4.509 1.00 90.38 95 LEU A O 1
ATOM 726 N N . ASP A 1 96 ? 10.963 -0.673 -2.845 1.00 88.19 96 ASP A N 1
ATOM 727 C CA . ASP A 1 96 ? 11.978 -1.106 -1.894 1.00 88.19 96 ASP A CA 1
ATOM 728 C C . ASP A 1 96 ? 12.532 -2.502 -2.244 1.00 88.19 96 ASP A C 1
ATOM 730 O O . ASP A 1 96 ? 11.869 -3.329 -2.876 1.00 88.19 96 ASP A O 1
ATOM 734 N N . SER A 1 97 ? 13.768 -2.770 -1.818 1.00 86.06 97 SER A N 1
ATOM 735 C CA . SER A 1 97 ? 14.498 -3.998 -2.156 1.00 86.06 97 SER A CA 1
ATOM 736 C C . SER A 1 97 ? 13.866 -5.273 -1.593 1.00 86.06 97 SER A C 1
ATOM 738 O O . SER A 1 97 ? 14.121 -6.362 -2.103 1.00 86.06 97 SER A O 1
ATOM 740 N N . ARG A 1 98 ? 13.042 -5.157 -0.546 1.00 86.00 98 ARG A N 1
ATOM 741 C CA . ARG A 1 98 ? 12.383 -6.287 0.123 1.00 86.00 98 ARG A CA 1
ATOM 742 C C . ARG A 1 98 ? 10.999 -6.563 -0.454 1.00 86.00 98 ARG A C 1
ATOM 744 O O . ARG A 1 98 ? 10.469 -7.648 -0.232 1.00 86.00 98 ARG A O 1
ATOM 751 N N . PHE A 1 99 ? 10.431 -5.634 -1.218 1.00 91.25 99 PHE A N 1
ATOM 752 C CA . PHE A 1 99 ? 9.065 -5.701 -1.716 1.00 91.25 99 PHE A CA 1
ATOM 753 C C . PHE A 1 99 ? 8.828 -6.964 -2.536 1.00 91.25 99 PHE A C 1
ATOM 755 O O . PHE A 1 99 ? 7.832 -7.648 -2.331 1.00 91.25 99 PHE A O 1
ATOM 762 N N . ALA A 1 100 ? 9.758 -7.298 -3.437 1.00 91.62 100 ALA A N 1
ATOM 763 C CA . ALA A 1 100 ? 9.648 -8.485 -4.278 1.00 91.62 100 ALA A CA 1
ATOM 764 C C . ALA A 1 100 ? 9.576 -9.769 -3.435 1.00 91.62 100 ALA A C 1
ATOM 766 O O . ALA A 1 100 ? 8.660 -10.563 -3.626 1.00 91.62 100 ALA A O 1
ATOM 767 N N . GLN A 1 101 ? 10.463 -9.912 -2.445 1.00 91.00 101 GLN A N 1
ATOM 768 C CA . GLN A 1 101 ? 10.460 -11.041 -1.510 1.00 91.00 101 GLN A CA 1
ATOM 769 C C . GLN A 1 101 ? 9.175 -11.073 -0.669 1.00 91.00 101 GLN A C 1
ATOM 771 O O . GLN A 1 101 ? 8.564 -12.121 -0.486 1.00 91.00 101 GLN A O 1
ATOM 776 N N . LEU A 1 102 ? 8.729 -9.920 -0.169 1.00 90.38 102 LEU A N 1
ATOM 777 C CA . LEU A 1 102 ? 7.494 -9.817 0.608 1.00 90.38 102 LEU A CA 1
ATOM 778 C C . LEU A 1 102 ? 6.241 -10.061 -0.237 1.00 90.38 102 LEU A C 1
ATOM 780 O O . LEU A 1 102 ? 5.187 -10.335 0.331 1.00 90.38 102 LEU A O 1
ATOM 784 N N . ALA A 1 103 ? 6.324 -9.941 -1.563 1.00 92.69 103 ALA A N 1
ATOM 785 C CA . ALA A 1 103 ? 5.215 -10.176 -2.478 1.00 92.69 103 ALA A CA 1
ATOM 786 C C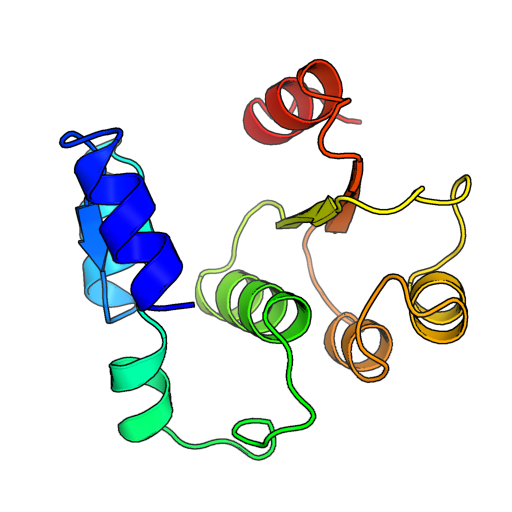 . ALA A 1 103 ? 5.073 -11.655 -2.854 1.00 92.69 103 ALA A C 1
ATOM 788 O O . ALA A 1 103 ? 3.986 -12.065 -3.262 1.00 92.69 103 ALA A O 1
ATOM 789 N N . GLU A 1 104 ? 6.108 -12.476 -2.653 1.00 91.62 104 GLU A N 1
ATOM 790 C CA . GLU A 1 104 ? 6.072 -13.915 -2.932 1.00 91.62 104 GLU A CA 1
ATOM 791 C C . GLU A 1 104 ? 4.937 -14.608 -2.169 1.00 91.62 104 GLU A C 1
ATOM 793 O O . GLU A 1 104 ? 4.848 -14.536 -0.941 1.00 91.62 104 GLU A O 1
ATOM 798 N N . GLY A 1 105 ? 4.034 -15.262 -2.903 1.00 87.94 105 GLY A N 1
ATOM 799 C CA . GLY A 1 105 ? 2.849 -15.906 -2.330 1.00 87.94 105 GLY A CA 1
ATOM 800 C C . GLY A 1 105 ? 1.707 -14.946 -1.977 1.00 87.94 105 GLY A C 1
ATOM 801 O O . GLY A 1 105 ? 0.809 -15.330 -1.232 1.00 87.94 105 GLY A O 1
ATOM 802 N N . ALA A 1 106 ? 1.715 -13.701 -2.470 1.00 91.12 106 ALA A N 1
ATOM 803 C CA . ALA A 1 106 ? 0.547 -12.831 -2.362 1.00 91.12 106 ALA A CA 1
ATOM 804 C C . ALA A 1 106 ? -0.602 -13.409 -3.203 1.00 91.12 106 ALA A C 1
ATOM 806 O O . ALA A 1 106 ? -0.457 -13.619 -4.405 1.00 91.12 106 ALA A O 1
ATOM 807 N N . CYS A 1 107 ? -1.752 -13.644 -2.572 1.00 91.00 107 CYS A N 1
ATOM 808 C CA . CYS A 1 107 ? -2.945 -14.195 -3.223 1.00 91.00 107 CYS A CA 1
ATOM 809 C C . CYS A 1 107 ? -3.823 -13.122 -3.891 1.00 91.00 107 CYS A C 1
ATOM 811 O O . CYS A 1 107 ? -5.011 -13.349 -4.102 1.00 91.00 107 CYS A O 1
ATOM 813 N N . PHE A 1 108 ? -3.266 -11.944 -4.174 1.00 92.75 108 PHE A N 1
ATOM 814 C CA . PHE A 1 108 ? -3.973 -10.810 -4.763 1.00 92.75 108 PHE A CA 1
ATOM 815 C C . PHE A 1 108 ? -3.090 -10.099 -5.798 1.00 92.75 108 PHE A C 1
ATOM 817 O O . PHE A 1 108 ? -1.863 -10.083 -5.646 1.00 92.75 108 PHE A O 1
ATOM 824 N N . PRO A 1 109 ? -3.685 -9.490 -6.838 1.00 92.25 109 PRO A N 1
ATOM 825 C CA . PRO A 1 109 ? -2.959 -8.686 -7.811 1.00 92.25 109 PRO A CA 1
ATOM 826 C C . PRO A 1 109 ? -2.282 -7.472 -7.165 1.00 92.25 109 PRO A C 1
ATOM 828 O O . PRO A 1 109 ? -2.865 -6.768 -6.332 1.00 92.25 109 PRO A O 1
ATOM 831 N N . ILE A 1 110 ? -1.044 -7.219 -7.593 1.00 92.81 110 ILE A N 1
ATOM 832 C CA . ILE A 1 110 ? -0.250 -6.049 -7.220 1.00 92.81 110 ILE A CA 1
ATOM 833 C C . ILE A 1 110 ? 0.005 -5.234 -8.486 1.00 92.81 110 ILE A C 1
ATOM 835 O O . ILE A 1 110 ? 0.695 -5.694 -9.393 1.00 92.81 110 ILE A O 1
ATOM 839 N N . GLU A 1 111 ? -0.532 -4.021 -8.530 1.00 91.06 111 GLU A N 1
ATOM 840 C CA . GLU A 1 111 ? -0.365 -3.091 -9.645 1.00 91.06 111 GLU A CA 1
ATOM 841 C C . GLU A 1 111 ? 0.498 -1.902 -9.233 1.00 91.06 111 GLU A C 1
ATOM 843 O O . GLU A 1 111 ? 0.313 -1.322 -8.161 1.00 91.06 111 GLU A O 1
ATOM 848 N N . LEU A 1 112 ? 1.423 -1.511 -10.107 1.00 91.94 112 LEU A N 1
ATOM 849 C CA . LEU A 1 112 ? 2.162 -0.262 -9.983 1.00 91.94 112 LEU A CA 1
ATOM 850 C C . LEU A 1 112 ? 1.686 0.696 -11.061 1.00 91.94 112 LEU A C 1
ATOM 852 O O . LEU A 1 112 ? 1.648 0.341 -12.235 1.00 91.94 112 LEU A O 1
ATOM 856 N N . VAL A 1 113 ? 1.369 1.921 -10.659 1.00 92.19 113 VAL A N 1
ATOM 857 C CA . VAL A 1 113 ? 0.845 2.950 -11.559 1.00 92.19 113 VAL A CA 1
ATOM 858 C C . VAL A 1 113 ? 1.536 4.275 -11.299 1.00 92.19 113 VAL A C 1
ATOM 860 O O . VAL A 1 113 ? 1.887 4.596 -10.158 1.00 92.19 113 VAL A O 1
ATOM 863 N N . HIS A 1 114 ? 1.731 5.071 -12.345 1.00 93.12 114 HIS A N 1
ATOM 864 C CA . HIS A 1 114 ? 2.231 6.424 -12.170 1.00 93.12 114 HIS A CA 1
ATOM 865 C C . HIS A 1 114 ? 1.106 7.341 -11.660 1.00 93.12 114 HIS A C 1
ATOM 867 O O . HIS A 1 114 ? -0.065 7.164 -11.983 1.00 93.12 114 HIS A O 1
ATOM 873 N N . LYS A 1 115 ? 1.439 8.368 -10.870 1.00 93.44 115 LYS A N 1
ATOM 874 C CA . LYS A 1 115 ? 0.460 9.294 -10.265 1.00 93.44 115 LYS A CA 1
ATOM 875 C C . LYS A 1 115 ? -0.401 10.050 -11.283 1.00 93.44 115 LYS A C 1
ATOM 877 O O . LYS A 1 115 ? -1.435 10.593 -10.904 1.00 93.44 115 LYS A O 1
ATOM 882 N N . ALA A 1 116 ? 0.051 10.141 -12.535 1.00 93.81 116 ALA A N 1
ATOM 883 C CA . ALA A 1 116 ? -0.703 10.770 -13.616 1.00 93.81 116 ALA A CA 1
ATOM 884 C C . ALA A 1 116 ? -1.774 9.838 -14.213 1.00 93.81 116 ALA A C 1
ATOM 886 O O . ALA A 1 116 ? -2.732 10.328 -14.809 1.00 93.81 116 ALA A O 1
ATOM 887 N N . ASP A 1 117 ? -1.668 8.523 -14.000 1.00 92.19 117 ASP A N 1
ATOM 888 C CA . ASP A 1 117 ? -2.554 7.511 -14.584 1.00 92.19 117 ASP A CA 1
ATOM 889 C C . ASP A 1 117 ? -3.813 7.310 -13.731 1.00 92.19 117 ASP A C 1
ATOM 891 O O . ASP A 1 117 ? -4.117 6.225 -13.231 1.00 92.19 117 ASP A O 1
ATOM 895 N N . LEU A 1 118 ? -4.573 8.393 -13.546 1.00 91.56 118 LEU A N 1
ATOM 896 C CA . LEU A 1 118 ? -5.783 8.395 -12.718 1.00 91.56 118 LEU A CA 1
ATOM 897 C C . LEU A 1 118 ? -6.850 7.413 -13.224 1.00 91.56 118 LEU A C 1
ATOM 899 O O . LEU A 1 118 ? -7.584 6.845 -12.416 1.00 91.56 118 LEU A O 1
ATOM 903 N N . ALA A 1 119 ? -6.932 7.205 -14.542 1.00 92.31 119 ALA A N 1
ATOM 904 C CA . ALA A 1 119 ? -7.855 6.245 -15.143 1.00 92.31 119 ALA A CA 1
ATOM 905 C C . ALA A 1 119 ? -7.533 4.813 -14.698 1.00 92.31 119 ALA A C 1
ATOM 907 O O . ALA A 1 119 ? -8.423 4.116 -14.223 1.00 92.31 119 ALA A O 1
ATOM 908 N N . THR A 1 120 ? -6.259 4.422 -14.737 1.00 90.31 120 THR A N 1
ATOM 909 C CA . THR A 1 120 ? -5.807 3.098 -14.296 1.00 90.31 120 THR A CA 1
ATOM 910 C C . THR A 1 120 ? -6.078 2.882 -12.810 1.00 90.31 120 THR A C 1
ATOM 912 O O . THR A 1 120 ? -6.602 1.842 -12.428 1.00 90.31 120 THR A O 1
ATOM 915 N N . VAL A 1 121 ? -5.813 3.887 -11.961 1.00 91.06 121 VAL A N 1
ATOM 916 C CA . VAL A 1 121 ? -6.150 3.815 -10.525 1.00 91.06 121 VAL A CA 1
ATOM 917 C C . VAL A 1 121 ? -7.650 3.600 -10.326 1.00 91.06 121 VAL A C 1
ATOM 919 O O . VAL A 1 121 ? -8.051 2.754 -9.531 1.00 91.06 121 VAL A O 1
ATOM 922 N N . ARG A 1 122 ? -8.490 4.361 -11.036 1.00 91.75 122 ARG A N 1
ATOM 923 C CA . ARG A 1 122 ? -9.949 4.223 -10.958 1.00 91.75 122 ARG A CA 1
ATOM 924 C C . ARG A 1 122 ? -10.388 2.822 -11.374 1.00 91.75 122 ARG A C 1
ATOM 926 O O . ARG A 1 122 ? -11.170 2.205 -10.660 1.00 91.75 122 ARG A O 1
ATOM 933 N N . ASP A 1 123 ? -9.893 2.331 -12.501 1.00 92.06 123 ASP A N 1
ATOM 934 C CA . ASP A 1 123 ? -10.293 1.038 -13.049 1.00 92.06 123 ASP A CA 1
ATOM 935 C C . ASP A 1 123 ? -9.853 -0.107 -12.123 1.00 92.06 123 ASP A C 1
ATOM 937 O O . ASP A 1 123 ? -10.638 -1.017 -11.858 1.00 92.06 123 ASP A O 1
ATOM 941 N N . ALA A 1 124 ? -8.667 -0.002 -11.514 1.00 88.19 124 ALA A N 1
ATOM 942 C CA . ALA A 1 124 ? -8.190 -0.943 -10.504 1.00 88.19 124 ALA A CA 1
ATOM 943 C C . ALA A 1 124 ? -9.057 -0.950 -9.232 1.00 88.19 124 ALA A C 1
ATOM 945 O O . ALA A 1 124 ? -9.340 -2.016 -8.683 1.00 88.19 124 ALA A O 1
ATOM 946 N N . LEU A 1 125 ? -9.520 0.222 -8.779 1.00 86.44 125 LEU A N 1
ATOM 947 C CA . LEU A 1 125 ? -10.424 0.352 -7.626 1.00 86.44 125 LEU A CA 1
ATOM 948 C C . LEU A 1 125 ? -11.839 -0.174 -7.905 1.00 86.44 125 LEU A C 1
ATOM 950 O O . LEU A 1 125 ? -12.532 -0.568 -6.970 1.00 86.44 125 LEU A O 1
ATOM 954 N N . LEU A 1 126 ? -12.273 -0.164 -9.166 1.00 88.38 126 LEU A N 1
ATOM 955 C CA . LEU A 1 126 ? -13.580 -0.668 -9.595 1.00 88.38 126 LEU A CA 1
ATOM 956 C C . LEU A 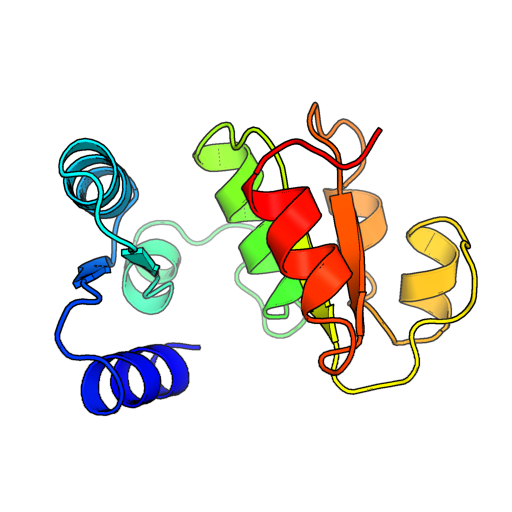1 126 ? -13.549 -2.145 -10.022 1.00 88.38 126 LEU A C 1
ATOM 958 O O . LEU A 1 126 ? -14.588 -2.675 -10.408 1.00 88.38 126 LEU A O 1
ATOM 962 N N . GLY A 1 127 ? -12.384 -2.801 -9.981 1.00 82.06 127 GLY A N 1
ATOM 963 C CA . GLY A 1 127 ? -12.229 -4.187 -10.436 1.00 82.06 127 GLY A CA 1
ATOM 964 C C . GLY A 1 127 ? -12.367 -4.357 -11.953 1.00 82.06 127 GLY A C 1
ATOM 965 O O . GLY A 1 127 ? -12.715 -5.435 -12.421 1.00 82.06 127 GLY A O 1
ATOM 966 N N . LEU A 1 128 ? -12.122 -3.293 -12.721 1.00 83.19 128 LEU A N 1
ATOM 967 C CA . LEU A 1 128 ? -12.201 -3.289 -14.185 1.00 83.19 128 LEU A CA 1
ATOM 968 C C . LEU A 1 128 ? -10.868 -3.670 -14.849 1.00 83.19 128 LEU A C 1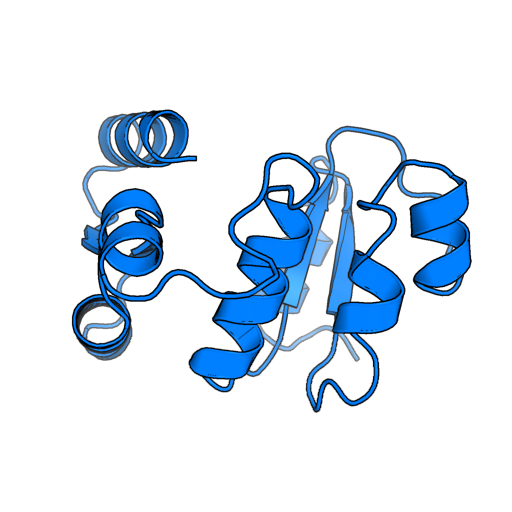
ATOM 970 O O . LEU A 1 128 ? -10.842 -3.927 -16.052 1.00 83.19 128 LEU A O 1
ATOM 974 N N . THR A 1 129 ? -9.767 -3.708 -14.090 1.00 68.88 129 THR A N 1
ATOM 975 C CA . THR A 1 129 ? -8.472 -4.200 -14.574 1.00 68.88 129 THR A CA 1
ATOM 976 C C . THR A 1 129 ? -8.470 -5.732 -14.619 1.00 68.88 129 THR A C 1
ATOM 978 O O . THR A 1 129 ? -8.713 -6.388 -13.602 1.00 68.88 129 THR A O 1
ATOM 981 N N . THR A 1 130 ? -8.253 -6.273 -15.828 1.00 53.25 130 THR A N 1
ATOM 982 C CA . THR A 1 130 ? -8.209 -7.715 -16.154 1.00 53.25 130 THR A CA 1
ATOM 983 C C . THR A 1 130 ? -6.942 -8.380 -15.635 1.00 53.25 130 THR A C 1
ATOM 985 O O . THR A 1 130 ? -5.868 -7.746 -15.735 1.00 53.25 130 THR A O 1
#

Secondary structure (DSSP, 8-state):
-HHHHHHHHHH-TTSEEESSHHHHHHHHHTT--EEE-HHHHHHHS--TT-STT--HHHHHHHHHHHHT-S-EEEEESS---SS--HHHHHHTTSS-TTHHHHHTT-SS-EEEEETT-HHHHHHHHTT---

pLDDT: mean 87.13, std 9.44, range [53.25, 96.31]